Protein AF-A0AAW9VF32-F1 (afdb_monomer_lite)

Foldseek 3Di:
DWDKEKEQPQAADPPPRASIWIWTADPDYRVDGDWQTKIAGPPPRFIFTWDADPNDIHTDTDPPPDDPPDD

Radius of gyration: 12.81 Å; chains: 1; bounding box: 43×29×28 Å

Structure (mmCIF, N/CA/C/O backbone):
data_AF-A0AAW9VF32-F1
#
_entry.id   AF-A0AAW9VF32-F1
#
loop_
_atom_site.group_PDB
_atom_site.id
_atom_site.type_symbol
_atom_site.label_atom_id
_atom_site.label_alt_id
_atom_site.label_comp_id
_atom_site.label_asym_id
_atom_site.label_entity_id
_atom_site.label_seq_id
_atom_site.pdbx_PDB_ins_code
_atom_site.Cartn_x
_atom_site.Cartn_y
_atom_site.Cartn_z
_atom_site.occupancy
_atom_site.B_iso_or_equiv
_atom_site.auth_seq_id
_atom_site.auth_comp_id
_atom_site.auth_asym_id
_atom_site.auth_atom_id
_atom_site.pdbx_PDB_model_num
ATOM 1 N N . MET A 1 1 ? -6.761 -1.816 17.184 1.00 74.06 1 MET A N 1
ATOM 2 C CA . MET A 1 1 ? -6.873 -3.231 16.716 1.00 74.06 1 MET A CA 1
ATOM 3 C C . MET A 1 1 ? -6.603 -3.216 15.219 1.00 74.06 1 MET A C 1
ATOM 5 O O . MET A 1 1 ? -7.267 -2.457 14.526 1.00 74.06 1 MET A O 1
ATOM 9 N N . LYS A 1 2 ? -5.598 -3.945 14.720 1.00 85.62 2 LYS A N 1
ATOM 10 C CA . LYS A 1 2 ? -5.206 -3.862 13.301 1.00 85.62 2 LYS A CA 1
ATOM 11 C C . LYS A 1 2 ? -6.149 -4.696 12.434 1.00 85.62 2 LYS A C 1
ATOM 13 O O . LYS A 1 2 ? -6.448 -5.835 12.792 1.00 85.62 2 LYS A O 1
ATOM 18 N N . ARG A 1 3 ? -6.600 -4.139 11.310 1.00 93.94 3 ARG A N 1
ATOM 19 C CA . ARG A 1 3 ? -7.445 -4.815 10.317 1.00 93.94 3 ARG A CA 1
ATOM 20 C C . ARG A 1 3 ? -6.729 -4.889 8.972 1.00 93.94 3 ARG A C 1
ATOM 22 O O . ARG A 1 3 ? -5.795 -4.134 8.717 1.00 93.94 3 ARG A O 1
ATOM 29 N N . LYS A 1 4 ? -7.184 -5.804 8.121 1.00 96.81 4 LYS A N 1
ATOM 30 C CA . LYS A 1 4 ? -6.681 -5.984 6.758 1.00 96.81 4 LYS A CA 1
ATOM 31 C C . LYS A 1 4 ? -7.754 -5.550 5.775 1.00 96.81 4 LYS A C 1
ATOM 33 O O . LYS A 1 4 ? -8.858 -6.082 5.831 1.00 96.81 4 LYS A O 1
ATOM 38 N N . VAL A 1 5 ? -7.422 -4.613 4.898 1.00 96.88 5 VAL A N 1
ATOM 39 C CA . VAL A 1 5 ? -8.301 -4.138 3.821 1.00 96.88 5 VAL A CA 1
ATOM 40 C C . VAL A 1 5 ? -7.657 -4.444 2.476 1.00 96.88 5 VAL A C 1
ATOM 42 O O . VAL A 1 5 ? -6.431 -4.417 2.356 1.00 96.88 5 VAL A O 1
ATOM 45 N N . LYS A 1 6 ? -8.460 -4.797 1.472 1.00 96.25 6 LYS A N 1
ATOM 46 C CA . LYS A 1 6 ? -7.968 -5.098 0.123 1.00 96.25 6 LYS A CA 1
ATOM 47 C C . LYS A 1 6 ? -8.191 -3.887 -0.771 1.00 96.25 6 LYS A C 1
ATOM 49 O O . LYS A 1 6 ? -9.274 -3.320 -0.765 1.00 96.25 6 LYS A O 1
ATOM 54 N N . ILE A 1 7 ? -7.167 -3.511 -1.530 1.00 96.19 7 ILE A N 1
ATOM 55 C CA . ILE A 1 7 ? -7.127 -2.235 -2.239 1.00 96.19 7 ILE A CA 1
ATOM 56 C C . ILE A 1 7 ? -6.469 -2.400 -3.605 1.00 96.19 7 ILE A C 1
ATOM 58 O O . ILE A 1 7 ? -5.536 -3.191 -3.759 1.00 96.19 7 ILE A O 1
ATOM 62 N N . ASN A 1 8 ? -6.936 -1.639 -4.590 1.00 96.00 8 ASN A N 1
ATOM 63 C CA . ASN A 1 8 ? -6.436 -1.657 -5.966 1.00 96.00 8 ASN A CA 1
ATOM 64 C C . ASN A 1 8 ? -6.082 -0.266 -6.527 1.00 96.00 8 ASN A C 1
ATOM 66 O O . ASN A 1 8 ? -5.726 -0.160 -7.697 1.00 96.00 8 ASN A O 1
ATOM 70 N N . TRP A 1 9 ? -6.164 0.794 -5.716 1.00 95.75 9 TRP A N 1
ATOM 71 C CA . TRP A 1 9 ? -5.948 2.178 -6.159 1.00 95.75 9 TRP A CA 1
ATOM 72 C C . TRP A 1 9 ? -4.600 2.786 -5.731 1.00 95.75 9 TRP A C 1
ATOM 74 O O . TRP A 1 9 ? -4.256 3.873 -6.179 1.00 95.75 9 TRP A O 1
ATOM 84 N N . LEU A 1 10 ? -3.795 2.083 -4.924 1.00 94.12 10 LEU A N 1
ATOM 85 C CA . LEU A 1 10 ? -2.489 2.570 -4.443 1.00 94.12 10 LEU A CA 1
ATOM 86 C C . LEU A 1 10 ? -1.353 2.520 -5.481 1.00 94.12 10 LEU A C 1
ATOM 88 O O . LEU A 1 10 ? -0.268 3.047 -5.231 1.00 94.12 10 LEU A O 1
ATOM 92 N N . GLY A 1 11 ? -1.584 1.866 -6.620 1.00 92.19 11 GLY A N 1
ATOM 93 C CA . GLY A 1 11 ? -0.589 1.642 -7.667 1.00 92.19 11 GLY A CA 1
ATOM 94 C C . GLY A 1 11 ? -0.139 0.184 -7.787 1.00 92.19 11 GLY A C 1
ATOM 95 O O . GLY A 1 11 ? -0.465 -0.679 -6.972 1.00 92.19 11 GLY A O 1
ATOM 96 N N . ARG A 1 12 ? 0.613 -0.098 -8.855 1.00 95.44 12 ARG A N 1
ATOM 97 C CA . ARG A 1 12 ? 1.086 -1.448 -9.195 1.00 95.44 12 ARG A CA 1
ATOM 98 C C . ARG A 1 12 ? 2.298 -1.846 -8.365 1.00 95.44 12 ARG A C 1
ATOM 100 O O . ARG A 1 12 ? 3.176 -1.032 -8.090 1.00 95.44 12 ARG A O 1
ATOM 107 N N . CYS A 1 13 ? 2.381 -3.127 -8.028 1.00 96.00 13 CYS A N 1
ATOM 108 C CA . CYS A 1 13 ? 3.577 -3.723 -7.451 1.00 96.00 13 CYS A CA 1
ATOM 109 C C . CYS A 1 13 ? 4.754 -3.657 -8.434 1.00 96.00 13 CYS A C 1
ATOM 111 O O . CYS A 1 13 ? 4.640 -4.142 -9.559 1.00 96.00 13 CYS A O 1
ATOM 113 N N . ILE A 1 14 ? 5.905 -3.143 -7.987 1.00 95.38 14 ILE A N 1
ATOM 114 C CA . ILE A 1 14 ? 7.117 -3.027 -8.821 1.00 95.38 14 ILE A CA 1
ATOM 115 C C . ILE A 1 14 ? 7.747 -4.377 -9.196 1.00 95.38 14 ILE A C 1
ATOM 117 O O . ILE A 1 14 ? 8.545 -4.434 -10.123 1.00 95.38 14 ILE A O 1
ATOM 121 N N . VAL A 1 15 ? 7.404 -5.457 -8.481 1.00 94.69 15 VAL A N 1
ATOM 122 C CA . VAL A 1 15 ? 7.990 -6.793 -8.691 1.00 94.69 15 VAL A CA 1
ATOM 123 C C . VAL A 1 15 ? 7.188 -7.615 -9.698 1.00 94.69 15 VAL A C 1
ATOM 125 O O . VAL A 1 15 ? 7.759 -8.207 -10.605 1.00 94.69 15 VAL A O 1
ATOM 128 N N . CYS A 1 16 ? 5.862 -7.668 -9.550 1.00 95.38 16 CYS A N 1
ATOM 129 C CA . CYS A 1 16 ? 5.000 -8.541 -10.363 1.00 95.38 16 CYS A CA 1
ATOM 130 C C . CYS A 1 16 ? 3.952 -7.795 -11.202 1.00 95.38 16 CYS A C 1
ATOM 132 O O . CYS A 1 16 ? 3.179 -8.431 -11.911 1.00 95.38 16 CYS A O 1
ATOM 134 N N . GLY A 1 17 ? 3.858 -6.467 -11.086 1.00 95.19 17 GLY A N 1
ATOM 135 C CA . GLY A 1 17 ? 2.864 -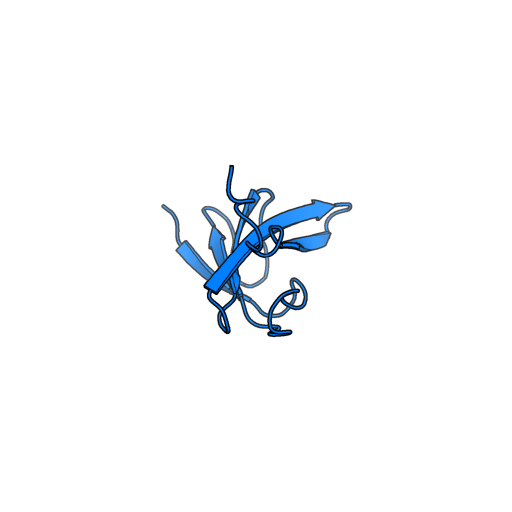5.661 -11.799 1.00 95.19 17 GLY A CA 1
ATOM 136 C C . GLY A 1 17 ? 1.424 -5.781 -11.285 1.00 95.19 17 GLY A C 1
ATOM 137 O O . GLY A 1 17 ? 0.538 -5.140 -11.843 1.00 95.19 17 GLY A O 1
ATOM 138 N N . CYS A 1 18 ? 1.162 -6.565 -10.230 1.00 95.69 18 CYS A N 1
ATOM 139 C CA . CYS A 1 18 ? -0.180 -6.712 -9.660 1.00 95.69 18 CYS A CA 1
ATOM 140 C C . CYS A 1 18 ? -0.696 -5.382 -9.088 1.00 95.69 18 CYS A C 1
ATOM 142 O O . CYS A 1 18 ? 0.018 -4.704 -8.350 1.00 95.69 18 CYS A O 1
ATOM 144 N N . GLU A 1 19 ? -1.945 -5.037 -9.398 1.00 95.50 19 GLU A N 1
ATOM 145 C CA . GLU A 1 19 ? -2.630 -3.841 -8.879 1.00 95.50 19 GLU A CA 1
ATOM 146 C C . GLU A 1 19 ? -3.251 -4.067 -7.497 1.00 95.50 19 GLU A C 1
ATOM 148 O O . GLU A 1 19 ? -3.473 -3.121 -6.752 1.00 95.50 19 GLU A O 1
ATOM 153 N N . ASN A 1 20 ? -3.525 -5.323 -7.131 1.00 96.44 20 ASN A N 1
ATOM 154 C CA . ASN A 1 20 ? -4.181 -5.645 -5.870 1.00 96.44 20 ASN A CA 1
ATOM 155 C C . ASN A 1 20 ? -3.168 -5.791 -4.730 1.00 96.44 20 ASN A C 1
ATOM 157 O O . ASN A 1 20 ? -2.207 -6.564 -4.808 1.00 96.44 20 ASN A O 1
ATOM 161 N N . SER A 1 21 ? -3.456 -5.123 -3.621 1.00 96.56 21 SER A N 1
ATOM 162 C CA . SER A 1 21 ? -2.682 -5.181 -2.388 1.00 96.56 21 SER A CA 1
ATOM 163 C C . SER A 1 21 ? -3.593 -5.341 -1.171 1.00 96.56 21 SER A C 1
ATOM 165 O O . SER A 1 21 ? -4.784 -5.038 -1.213 1.00 96.56 21 SER A O 1
ATOM 167 N N . VAL A 1 22 ? -3.038 -5.879 -0.091 1.00 97.75 22 VAL A N 1
ATOM 168 C CA . VAL A 1 22 ? -3.665 -5.912 1.229 1.00 97.75 22 VAL A CA 1
ATOM 169 C C . VAL A 1 22 ? -2.918 -4.936 2.112 1.00 97.75 22 VAL A C 1
ATOM 171 O O . VAL A 1 22 ? -1.692 -5.010 2.204 1.00 97.75 22 VAL A O 1
ATOM 174 N N . VAL A 1 23 ? -3.656 -4.055 2.776 1.00 97.50 23 VAL A N 1
ATOM 175 C CA . VAL A 1 23 ? -3.095 -3.077 3.699 1.00 97.50 23 VAL A CA 1
ATOM 176 C C . VAL A 1 23 ? -3.492 -3.413 5.125 1.00 97.50 23 VAL A C 1
ATOM 178 O O . VAL A 1 23 ? -4.665 -3.633 5.426 1.00 97.50 23 VAL A O 1
ATOM 181 N N . GLU A 1 24 ? -2.493 -3.482 6.000 1.00 97.75 24 GLU A N 1
ATOM 182 C CA . GLU A 1 24 ? -2.678 -3.595 7.442 1.00 97.75 24 GLU A CA 1
ATOM 183 C C . GLU A 1 24 ? -2.756 -2.186 8.032 1.00 97.75 24 GLU A C 1
ATOM 185 O O . GLU A 1 24 ? -1.751 -1.475 8.071 1.00 97.75 24 GLU A O 1
ATOM 190 N N . THR A 1 25 ? -3.946 -1.801 8.492 1.00 96.06 25 THR A N 1
ATOM 191 C CA . THR A 1 25 ? -4.243 -0.459 9.011 1.00 96.06 25 THR A CA 1
ATOM 192 C C . THR A 1 25 ? -4.975 -0.539 10.348 1.00 96.06 25 THR A C 1
ATOM 194 O O . THR A 1 25 ? -5.676 -1.513 10.642 1.00 96.06 25 THR A O 1
ATOM 197 N N . GLU A 1 26 ? -4.806 0.472 11.194 1.00 95.75 26 GLU A N 1
ATOM 198 C CA . GLU A 1 26 ? -5.556 0.592 12.449 1.00 95.75 26 GLU A CA 1
ATOM 199 C C . GLU A 1 26 ? -6.837 1.419 12.272 1.00 95.75 26 GLU A C 1
ATOM 201 O O . GLU A 1 26 ? -7.921 1.008 12.703 1.00 95.75 26 GLU A O 1
ATOM 206 N N . PHE A 1 27 ? -6.722 2.545 11.571 1.00 92.62 27 PHE A N 1
ATOM 207 C CA . PHE A 1 27 ? -7.796 3.528 11.422 1.00 92.62 27 PHE A CA 1
ATOM 208 C C . PHE A 1 27 ? -8.374 3.589 10.004 1.00 92.62 27 PHE A C 1
ATOM 210 O O . PHE A 1 27 ? -9.435 4.179 9.817 1.00 92.62 27 PHE A O 1
ATOM 217 N N . GLY A 1 28 ? -7.714 2.969 9.023 1.00 93.00 28 GLY A N 1
ATOM 218 C CA . GLY A 1 28 ? -8.116 2.993 7.621 1.00 93.00 28 GLY A CA 1
ATOM 219 C C . GLY A 1 28 ? -9.283 2.072 7.258 1.00 93.00 28 GLY A C 1
ATOM 220 O O . GLY A 1 28 ? -9.747 1.232 8.041 1.00 93.00 28 GLY A O 1
ATOM 221 N N . SER A 1 29 ? -9.734 2.246 6.021 1.00 94.62 29 SER A N 1
ATOM 222 C CA . SER A 1 29 ? -10.785 1.513 5.320 1.00 94.62 29 SER A CA 1
ATOM 223 C C . SER A 1 29 ? -10.349 1.218 3.876 1.00 94.62 29 SER A C 1
ATOM 225 O O . SER A 1 29 ? -9.208 1.462 3.493 1.00 94.62 29 SER A O 1
ATOM 227 N N . GLU A 1 30 ? -11.253 0.671 3.065 1.00 94.75 30 GLU A N 1
ATOM 228 C CA . GLU A 1 30 ? -11.009 0.416 1.637 1.00 94.75 30 GLU A CA 1
ATOM 229 C C . GLU A 1 30 ? -10.867 1.714 0.815 1.00 94.75 30 GLU A C 1
ATOM 231 O O . GLU A 1 30 ? -10.236 1.695 -0.241 1.00 94.75 30 GLU A O 1
ATOM 236 N N . ASP A 1 31 ? -11.372 2.840 1.335 1.00 94.06 31 ASP A N 1
ATOM 237 C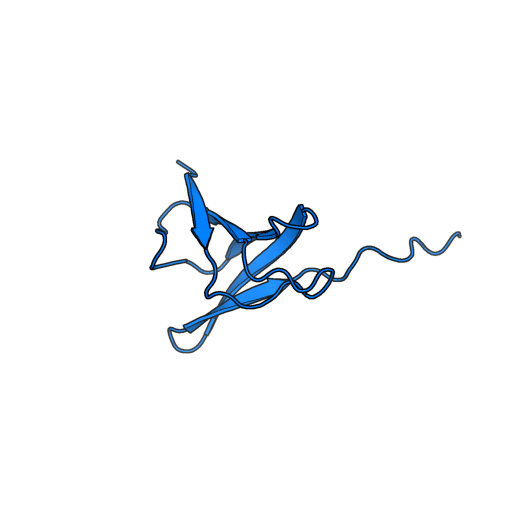 CA . ASP A 1 31 ? -11.385 4.152 0.666 1.00 94.06 31 ASP A CA 1
ATOM 238 C C . ASP A 1 31 ? -10.421 5.175 1.290 1.00 94.06 31 ASP A C 1
ATOM 240 O O . ASP A 1 31 ? -10.134 6.209 0.689 1.00 94.06 31 ASP A O 1
ATOM 244 N N . LEU A 1 32 ? -9.935 4.925 2.511 1.00 94.25 32 LEU A N 1
ATOM 245 C CA . LEU A 1 32 ? -9.105 5.862 3.269 1.00 94.25 32 LEU A CA 1
ATOM 246 C C . LEU A 1 32 ? -7.978 5.124 3.985 1.00 94.25 32 LEU A C 1
ATOM 248 O O . LEU A 1 32 ? -8.231 4.213 4.767 1.00 94.25 32 LEU A O 1
ATOM 252 N N . LEU A 1 33 ? -6.740 5.568 3.787 1.00 95.81 33 LEU A N 1
ATOM 253 C CA . LEU A 1 33 ? -5.558 4.996 4.429 1.00 95.81 33 LEU A CA 1
ATOM 254 C C . LEU A 1 33 ? -4.717 6.064 5.106 1.00 95.81 33 LEU A C 1
ATOM 256 O O . LEU A 1 33 ? -4.853 7.254 4.823 1.00 95.81 33 LEU A O 1
ATOM 260 N N . PHE A 1 34 ? -3.825 5.610 5.979 1.00 95.62 34 PHE A N 1
ATOM 261 C CA . PHE A 1 34 ? -2.963 6.470 6.767 1.00 95.62 34 PHE A CA 1
ATOM 262 C C . PHE A 1 34 ? -1.493 6.216 6.449 1.00 95.62 34 PHE A C 1
ATOM 264 O O . PHE A 1 34 ? -1.087 5.141 6.005 1.00 95.62 34 PHE A O 1
ATOM 271 N N . GLU A 1 35 ? -0.683 7.247 6.670 1.00 96.06 35 GLU A N 1
ATOM 272 C CA . GLU A 1 35 ? 0.759 7.169 6.482 1.00 96.06 35 GLU A CA 1
ATOM 273 C C . GLU A 1 35 ? 1.351 6.020 7.314 1.00 96.06 35 GLU A C 1
ATOM 275 O O . GLU A 1 35 ? 0.972 5.820 8.470 1.00 96.06 35 GLU A O 1
ATOM 280 N N . LYS A 1 36 ? 2.307 5.288 6.729 1.00 95.69 36 LYS A N 1
ATOM 281 C CA . LYS A 1 36 ? 2.987 4.121 7.323 1.00 95.69 36 LYS A CA 1
ATOM 282 C C . LYS A 1 36 ? 2.107 2.880 7.506 1.00 95.69 36 LYS A C 1
ATOM 284 O O . LYS A 1 36 ? 2.594 1.894 8.065 1.00 95.69 36 LYS A O 1
ATOM 289 N N . ASP A 1 37 ? 0.874 2.871 6.997 1.00 97.00 37 ASP A N 1
ATOM 290 C CA . ASP A 1 37 ? 0.108 1.630 6.875 1.00 97.00 37 ASP A CA 1
ATOM 291 C C . ASP A 1 37 ? 0.882 0.621 6.007 1.00 97.00 37 ASP A C 1
ATOM 293 O O . ASP A 1 37 ? 1.498 0.974 4.996 1.00 97.00 37 ASP A O 1
ATOM 297 N N . LYS A 1 38 ? 0.893 -0.651 6.416 1.00 97.06 38 LYS A N 1
ATOM 298 C CA . LYS A 1 38 ? 1.743 -1.669 5.783 1.00 97.06 38 LYS A CA 1
ATOM 299 C C . LYS A 1 38 ? 1.047 -2.286 4.584 1.00 97.06 38 LYS A C 1
ATOM 301 O O . LYS A 1 38 ? -0.050 -2.811 4.724 1.00 97.06 38 LYS A O 1
ATOM 306 N N . ILE A 1 39 ? 1.722 -2.318 3.440 1.00 96.88 39 ILE A N 1
ATOM 307 C CA . ILE A 1 39 ? 1.211 -2.873 2.185 1.00 96.88 39 ILE A CA 1
ATOM 308 C C . ILE A 1 39 ? 1.833 -4.249 1.941 1.00 96.88 39 ILE A C 1
ATOM 310 O O . ILE A 1 39 ? 3.037 -4.442 2.105 1.00 96.88 39 ILE A O 1
ATOM 314 N N . THR A 1 40 ? 1.018 -5.210 1.513 1.00 97.62 40 THR A N 1
ATOM 315 C CA . THR A 1 40 ? 1.454 -6.518 1.009 1.00 97.62 40 THR A CA 1
ATOM 316 C C . THR A 1 40 ? 0.814 -6.782 -0.349 1.00 97.62 40 THR A C 1
ATOM 318 O O . THR A 1 40 ? -0.408 -6.753 -0.487 1.00 97.62 40 THR A O 1
ATOM 321 N N . CYS A 1 41 ? 1.623 -7.048 -1.371 1.00 97.44 41 CYS A N 1
ATOM 322 C CA . CYS A 1 41 ? 1.138 -7.401 -2.701 1.00 97.44 41 CYS A CA 1
ATOM 323 C C . CYS A 1 41 ? 0.427 -8.761 -2.680 1.00 97.44 41 CYS A C 1
ATOM 325 O O . CYS A 1 41 ? 0.975 -9.738 -2.172 1.00 97.44 41 CYS A O 1
ATOM 327 N N . VAL A 1 42 ? -0.759 -8.859 -3.287 1.00 96.94 42 VAL A N 1
ATOM 328 C CA . VAL A 1 42 ? -1.509 -10.128 -3.352 1.00 96.94 42 VAL A CA 1
ATOM 329 C C . VAL A 1 42 ? -0.844 -11.136 -4.299 1.00 96.94 42 VAL A C 1
ATOM 331 O O . VAL A 1 42 ? -0.954 -12.338 -4.081 1.00 96.94 42 VAL A O 1
ATOM 334 N N . GLY A 1 43 ? -0.146 -10.665 -5.337 1.00 95.75 43 GLY A N 1
ATOM 335 C CA . GLY A 1 43 ? 0.444 -11.530 -6.365 1.00 95.75 43 GLY A CA 1
ATOM 336 C C . GLY A 1 43 ? 1.786 -12.166 -5.990 1.00 95.75 43 GLY A C 1
ATOM 337 O O . GLY A 1 43 ? 2.052 -13.295 -6.385 1.00 95.75 43 GLY A O 1
ATOM 338 N N . CYS A 1 44 ? 2.640 -11.457 -5.246 1.00 95.12 44 CYS A N 1
ATOM 339 C CA . CYS A 1 44 ? 4.005 -11.917 -4.936 1.00 95.12 44 CYS A CA 1
ATOM 340 C C . CYS A 1 44 ? 4.409 -11.752 -3.466 1.00 95.12 44 CYS A C 1
ATOM 342 O O . CYS A 1 44 ? 5.575 -11.936 -3.137 1.00 95.12 44 CYS A O 1
ATOM 344 N N . ALA A 1 45 ? 3.477 -11.360 -2.589 1.00 96.06 45 ALA A N 1
ATOM 345 C CA . ALA A 1 45 ? 3.722 -11.079 -1.170 1.00 96.06 45 ALA A CA 1
ATOM 346 C C . ALA A 1 45 ? 4.784 -9.997 -0.875 1.00 96.06 45 ALA A C 1
ATOM 348 O O . ALA A 1 45 ? 5.101 -9.760 0.292 1.00 96.06 45 ALA A O 1
ATOM 349 N N . HIS A 1 46 ? 5.291 -9.301 -1.901 1.00 95.88 46 HIS A N 1
ATOM 350 C CA . HIS A 1 46 ? 6.225 -8.187 -1.742 1.00 95.88 46 HIS A CA 1
ATOM 351 C C . HIS A 1 46 ? 5.620 -7.088 -0.873 1.00 95.88 46 HIS A C 1
ATOM 353 O O . HIS A 1 46 ? 4.411 -6.846 -0.924 1.00 95.88 46 HIS A O 1
ATOM 359 N N . GLN A 1 47 ? 6.453 -6.434 -0.069 1.00 96.81 47 GLN A N 1
ATOM 360 C CA . GLN A 1 47 ? 6.002 -5.499 0.959 1.00 96.81 47 GLN A CA 1
ATOM 361 C C . GLN A 1 47 ? 6.319 -4.046 0.606 1.00 96.81 47 GLN A C 1
ATOM 363 O O . GLN A 1 47 ? 7.232 -3.745 -0.163 1.00 96.81 47 GLN A O 1
ATOM 368 N N . GLY A 1 48 ? 5.542 -3.144 1.191 1.00 96.00 48 GLY A N 1
ATOM 369 C CA . GLY A 1 48 ? 5.708 -1.704 1.070 1.00 96.00 48 GLY A CA 1
ATOM 370 C C . GLY A 1 48 ? 4.978 -0.965 2.184 1.00 96.00 48 GLY A C 1
ATOM 371 O O . GLY A 1 48 ? 4.473 -1.577 3.131 1.00 96.00 48 GLY A O 1
ATOM 372 N N . LEU A 1 49 ? 4.902 0.351 2.050 1.00 97.25 49 LEU A N 1
ATOM 373 C CA . LEU A 1 49 ? 4.226 1.249 2.979 1.00 97.25 49 LEU A CA 1
ATOM 374 C C . LEU A 1 49 ? 3.359 2.249 2.216 1.00 97.25 49 LEU A C 1
ATOM 376 O O . LEU A 1 49 ? 3.681 2.637 1.090 1.00 97.25 49 LEU A O 1
ATOM 380 N N . VAL A 1 50 ? 2.269 2.676 2.848 1.00 97.12 50 VAL A N 1
ATOM 381 C CA . VAL A 1 50 ? 1.465 3.805 2.381 1.00 97.12 50 VAL A CA 1
ATOM 382 C C . VAL A 1 50 ? 2.199 5.099 2.709 1.00 97.12 50 VAL A C 1
ATOM 384 O O . VAL A 1 50 ? 2.600 5.328 3.854 1.00 97.12 50 VAL A O 1
ATOM 387 N N . VAL A 1 51 ? 2.327 5.961 1.707 1.00 96.88 51 VAL A N 1
ATOM 388 C CA . VAL A 1 51 ? 2.727 7.359 1.867 1.00 96.88 51 VAL A CA 1
ATOM 389 C C . VAL A 1 51 ? 1.538 8.239 1.524 1.00 96.88 51 VAL A C 1
ATOM 391 O O . VAL A 1 51 ? 0.794 7.942 0.591 1.00 96.88 51 VAL A O 1
ATOM 394 N N . VAL A 1 52 ? 1.347 9.301 2.307 1.00 96.00 52 VAL A N 1
ATOM 395 C CA . VAL A 1 52 ? 0.310 10.306 2.076 1.00 96.00 52 VAL A CA 1
ATOM 396 C C . VAL A 1 52 ? 0.991 11.638 1.812 1.00 96.00 52 VAL A C 1
ATOM 398 O O . VAL A 1 52 ? 1.682 12.169 2.676 1.00 96.00 52 VAL A O 1
ATOM 401 N N . GLU A 1 53 ? 0.782 12.189 0.623 1.00 96.19 53 GLU A N 1
ATOM 402 C CA . GLU A 1 53 ? 1.333 13.479 0.218 1.00 96.19 53 GLU A CA 1
ATOM 403 C C . GLU A 1 53 ? 0.236 14.295 -0.463 1.00 96.19 53 GLU A C 1
ATOM 405 O O . GLU A 1 53 ? -0.492 13.778 -1.306 1.00 96.19 53 GLU A O 1
ATOM 410 N N . ASN A 1 54 ? 0.078 15.568 -0.086 1.00 94.81 54 ASN A N 1
ATOM 411 C CA . ASN A 1 54 ? -0.964 16.450 -0.633 1.00 94.81 54 ASN A CA 1
ATOM 412 C C . ASN A 1 54 ? -2.384 15.839 -0.596 1.00 94.81 54 ASN A C 1
ATOM 414 O O . ASN A 1 54 ? -3.161 16.006 -1.533 1.00 94.81 54 ASN A O 1
ATOM 418 N N . ASN A 1 55 ? -2.726 15.134 0.491 1.00 91.81 55 ASN A N 1
ATOM 419 C CA . ASN A 1 55 ? -3.988 14.394 0.673 1.00 91.81 55 ASN A CA 1
ATOM 420 C C . ASN A 1 55 ? -4.221 13.236 -0.318 1.00 91.81 55 ASN A C 1
ATOM 422 O O . ASN A 1 55 ? -5.350 12.769 -0.456 1.00 91.81 55 ASN A O 1
ATOM 426 N N . VAL A 1 56 ? -3.174 12.747 -0.985 1.00 93.50 56 VAL A N 1
ATOM 427 C CA . VAL A 1 56 ? -3.228 11.579 -1.870 1.00 93.50 56 VAL A CA 1
ATOM 428 C C . VAL A 1 56 ? -2.381 10.461 -1.274 1.00 93.50 56 VAL A C 1
ATOM 430 O O . VAL A 1 56 ? -1.208 10.660 -0.963 1.00 93.50 56 VAL A O 1
ATOM 433 N N . ALA A 1 57 ? -2.979 9.280 -1.115 1.00 96.12 57 ALA A N 1
ATOM 434 C CA . ALA A 1 57 ? -2.293 8.085 -0.641 1.00 96.12 57 ALA A CA 1
ATOM 435 C C . ALA A 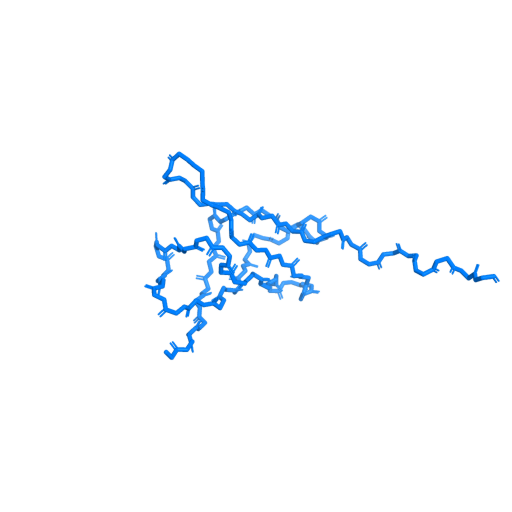1 57 ? -1.788 7.239 -1.822 1.00 96.12 57 ALA A C 1
ATOM 437 O O . ALA A 1 57 ? -2.529 6.986 -2.772 1.00 96.12 57 ALA A O 1
ATOM 438 N N . TYR A 1 58 ? -0.542 6.777 -1.751 1.00 95.62 58 TYR A N 1
ATOM 439 C CA . TYR A 1 58 ? 0.068 5.901 -2.754 1.00 95.62 58 TYR A CA 1
ATOM 440 C C . TYR A 1 58 ? 1.028 4.888 -2.115 1.00 95.62 58 TYR A C 1
ATOM 442 O O . TYR A 1 58 ? 1.481 5.057 -0.981 1.00 95.62 58 TYR A O 1
ATOM 450 N N . ALA A 1 59 ? 1.316 3.798 -2.832 1.00 96.06 59 ALA A N 1
ATOM 451 C CA . ALA A 1 59 ? 2.253 2.775 -2.377 1.00 96.06 59 ALA A CA 1
ATOM 452 C C . ALA A 1 59 ? 3.705 3.163 -2.674 1.00 96.06 59 ALA A C 1
ATOM 454 O O . ALA A 1 59 ? 4.062 3.411 -3.826 1.00 96.06 59 ALA A O 1
ATOM 455 N N . ILE A 1 60 ? 4.569 3.080 -1.662 1.00 95.81 60 ILE A N 1
ATOM 456 C CA . ILE A 1 60 ? 6.013 2.932 -1.858 1.00 95.81 60 ILE A CA 1
ATOM 457 C C . ILE A 1 60 ? 6.389 1.493 -1.525 1.00 95.81 60 ILE A C 1
ATOM 459 O O . ILE A 1 60 ? 6.216 1.023 -0.400 1.00 95.81 60 ILE A O 1
ATOM 463 N N . TRP A 1 61 ? 6.896 0.778 -2.524 1.00 95.75 61 TRP A N 1
ATOM 464 C CA . TRP A 1 61 ? 7.343 -0.602 -2.376 1.00 95.75 61 TRP A CA 1
ATOM 465 C C . TRP A 1 61 ? 8.786 -0.650 -1.891 1.00 95.75 61 TRP A C 1
ATOM 467 O O . TRP A 1 61 ? 9.619 0.149 -2.320 1.00 95.75 61 TRP A O 1
ATOM 477 N N . ASN A 1 62 ? 9.093 -1.624 -1.036 1.00 94.25 62 ASN A N 1
ATOM 478 C CA . ASN A 1 62 ? 10.471 -1.883 -0.642 1.00 94.25 62 ASN A CA 1
ATOM 479 C C . ASN A 1 62 ? 11.300 -2.273 -1.877 1.00 94.25 62 ASN A C 1
ATOM 481 O O . ASN A 1 62 ? 10.741 -2.801 -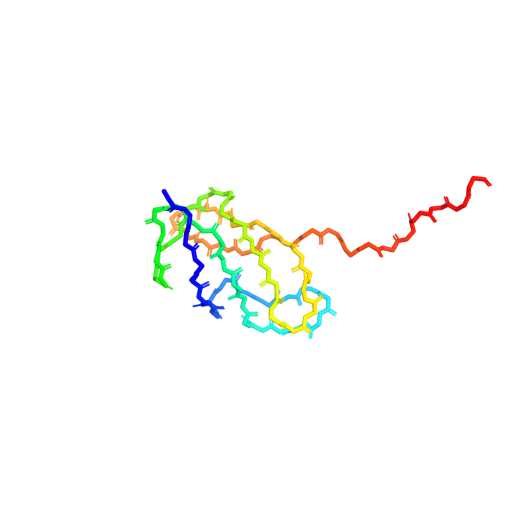2.846 1.00 94.25 62 ASN A O 1
ATOM 485 N N . PRO A 1 63 ? 12.625 -2.072 -1.861 1.00 90.12 63 PRO A N 1
ATOM 486 C CA . PRO A 1 63 ? 13.488 -2.628 -2.892 1.00 90.12 63 PRO A CA 1
ATOM 487 C C . PRO A 1 63 ? 13.254 -4.144 -3.013 1.00 90.12 63 PRO A C 1
ATOM 489 O O . PRO A 1 63 ? 13.070 -4.806 -1.986 1.00 90.12 63 PRO A O 1
ATOM 492 N N . PRO A 1 64 ? 13.222 -4.712 -4.231 1.00 81.06 64 PRO A N 1
ATOM 493 C CA . PRO A 1 64 ? 13.203 -6.159 -4.387 1.00 81.06 64 PRO A CA 1
ATOM 494 C C . PRO A 1 64 ? 14.437 -6.737 -3.691 1.00 81.06 64 PRO A C 1
ATOM 496 O O . PRO A 1 64 ? 15.548 -6.251 -3.901 1.00 81.06 64 PRO A O 1
ATOM 499 N N . GLU A 1 65 ? 14.252 -7.756 -2.851 1.00 69.56 65 GLU A N 1
ATOM 500 C CA . GLU A 1 65 ? 15.372 -8.459 -2.229 1.00 69.56 65 GLU A CA 1
ATOM 501 C C . GLU A 1 65 ? 16.140 -9.233 -3.310 1.00 69.56 65 GLU A C 1
ATOM 503 O O . GLU A 1 65 ? 15.880 -10.401 -3.579 1.00 69.56 65 GLU A O 1
ATOM 508 N N . HIS A 1 66 ? 17.097 -8.576 -3.957 1.00 58.59 66 HIS A N 1
ATOM 509 C CA . HIS A 1 66 ? 18.170 -9.237 -4.680 1.00 58.59 66 HIS A CA 1
ATOM 510 C C . HIS A 1 6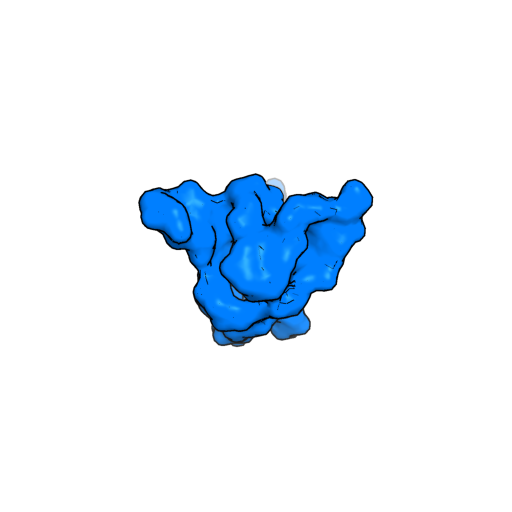6 ? 19.501 -8.703 -4.162 1.00 58.59 66 HIS A C 1
ATOM 512 O O . HIS A 1 66 ? 19.709 -7.498 -4.068 1.00 58.59 66 HIS A O 1
ATOM 518 N N . THR A 1 67 ? 20.400 -9.641 -3.864 1.00 48.44 67 THR A N 1
ATOM 519 C CA . THR A 1 67 ? 21.775 -9.487 -3.360 1.00 48.44 67 THR A CA 1
ATOM 520 C C . THR A 1 67 ? 21.935 -9.183 -1.866 1.00 48.44 67 THR A C 1
ATOM 522 O O . THR A 1 67 ? 22.317 -8.098 -1.448 1.00 48.44 67 THR A O 1
ATOM 525 N N . LYS A 1 68 ? 21.866 -10.248 -1.055 1.00 47.78 68 LYS A N 1
ATOM 526 C CA . LYS A 1 68 ? 23.026 -10.493 -0.188 1.00 47.78 68 LYS A CA 1
ATOM 527 C C . LYS A 1 68 ? 24.216 -10.678 -1.136 1.00 47.78 68 LYS A C 1
ATOM 529 O O . LYS A 1 68 ? 24.267 -11.683 -1.842 1.00 47.78 68 LYS A O 1
ATOM 534 N N . LEU A 1 69 ? 25.080 -9.672 -1.258 1.00 56.91 69 LEU A N 1
ATOM 535 C CA . LEU A 1 69 ? 26.417 -9.887 -1.811 1.00 56.91 69 LEU A CA 1
ATOM 536 C C . LEU A 1 69 ? 27.068 -10.979 -0.941 1.00 56.91 69 LEU A C 1
ATOM 538 O O . LEU A 1 69 ? 27.029 -10.831 0.283 1.00 56.91 69 LEU A O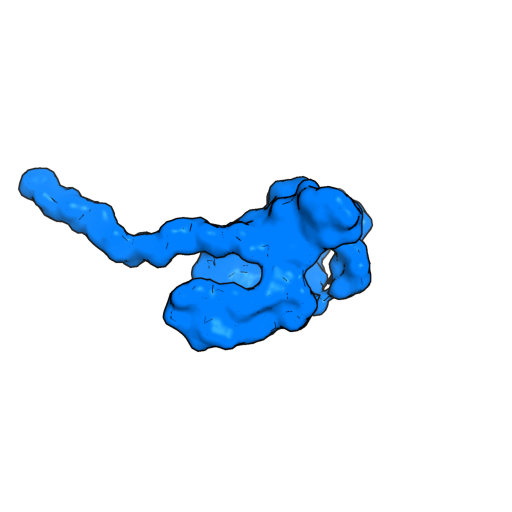 1
ATOM 542 N N . PRO A 1 70 ? 27.565 -12.095 -1.503 1.00 60.81 70 PRO A N 1
ATOM 543 C CA . PRO A 1 70 ? 28.417 -12.986 -0.728 1.00 60.81 70 PRO A CA 1
ATOM 544 C C . PRO A 1 70 ? 29.678 -12.203 -0.331 1.00 60.81 70 PRO A C 1
ATOM 546 O O . PRO A 1 70 ? 30.252 -11.516 -1.179 1.00 60.81 70 PRO A O 1
ATOM 549 N N . GLU A 1 71 ? 30.018 -12.252 0.960 1.00 58.78 71 GLU A N 1
ATOM 550 C CA . GLU A 1 71 ? 31.259 -11.705 1.537 1.00 58.78 71 GLU A CA 1
ATOM 551 C C . GLU A 1 71 ? 32.516 -12.304 0.891 1.00 58.78 71 GLU A C 1
ATOM 553 O O . GLU A 1 71 ? 32.488 -13.507 0.531 1.00 58.78 71 GLU A O 1
#

Organism: NCBI:txid126385

Sequence (71 aa):
MKRKVKINWLGRCIVCGCENSVVETEFGSEDLLFEKDKITCVGCAHQGLVVVENNVAYAIWNPPEHTKLPE

pLDDT: mean 91.17, std 11.95, range [47.78, 97.75]

Secondary structure (DSSP, 8-state):
--EEEEESSS---TTT----EEEEESS--SS---TTPEEEETTT--EEEEEEETTEEEEEEPPP-------